Protein AF-A0A7Z7IF76-F1 (afdb_monomer)

Organism: NCBI:txid1777142

Radius of gyration: 16.51 Å; Cα contacts (8 Å, |Δi|>4): 267; chains: 1; bounding box: 55×26×38 Å

pLDDT: mean 78.01, std 14.55, range [45.84, 94.56]

Foldseek 3Di:
DKDKDDWDWFWDADPVRDIEIWIWIWMWDADPNATEIEIEIEDDPPDPPRDPPDQVRVLRRQLVCLCVPQAQPFHLYYWYWYDYPVAIKIWDKDFDPVLDPQDQDPVCNPDSDCPPHSRRDRGNSTRITTDPVPIDGDDPVVVVVPDD

Secondary structure (DSSP, 8-state):
-EEEPPPEEEEEE-TTS-EEEEEEEEEEEEETTEEEEEEEEE---SSS--S--SHHHHHHHHHHHHHHHSBT-EESEEEEEEEETTEEEEE-EEE-GGGS-----SS-TT-------GGGEEBTSS-EEE-STT-EEPPHHHHHHH--

Sequence (148 aa):
MTYKGDFKDAVFPSADREARVARYRLVLIEMNLRVSAVIHVRREDRPARYQFGSEREFDVVVNRIVNTELRGVRVDSMRLVVESDQSSIEYPLDFNAADIPARRTNIQPWLDAAELRSRDIVGGRVALFVDVDAGRPAEAWLTELLRD

Solvent-accessible surface area (backbone atoms only — not comparable to full-atom values): 8527 Å² total; per-residue (Å²): 91,77,49,75,55,70,80,43,82,44,80,41,59,46,98,89,63,49,85,38,60,40,42,32,28,50,34,42,38,41,56,96,96,35,37,33,38,33,44,38,32,46,44,77,96,68,81,86,72,51,61,76,87,45,48,69,44,45,22,54,46,51,43,50,50,31,44,72,74,27,50,81,39,72,27,38,44,73,45,39,36,42,38,40,96,86,49,48,34,30,32,52,72,47,62,60,71,84,56,53,80,66,60,68,38,95,88,45,70,86,49,82,58,72,80,79,52,58,63,71,44,36,32,58,66,54,68,49,40,46,42,68,89,68,48,36,78,44,55,68,71,58,51,60,70,68,52,132

Nearest PDB structures (foldseek):
  8j2f-assembly1_B  TM=4.653E-01  e=6.536E-01  Homo sapiens
  4ua3-assembly2_B  TM=3.715E-01  e=5.113E-01  Schizosaccharomyces pombe 972h-
  8uzt-assembly1_A  TM=2.872E-01  e=2.523E+00  Homo sapiens
  7uy7-assembly1_A  TM=2.210E-01  e=1.366E+00  Tetrahymena thermophila
  7uy5-assembly1_I  TM=2.250E-01  e=2.853E+00  Tetrahymena thermophila

Structure (mmCIF, N/CA/C/O backbone):
data_AF-A0A7Z7IF76-F1
#
_entry.id   AF-A0A7Z7IF76-F1
#
loop_
_atom_site.group_PDB
_atom_site.id
_atom_site.type_symbol
_atom_site.label_atom_id
_atom_site.label_alt_id
_atom_site.label_comp_id
_atom_site.label_asym_id
_atom_site.label_entity_id
_atom_site.label_seq_id
_atom_site.pdbx_PDB_ins_code
_atom_site.Cartn_x
_atom_site.Cartn_y
_atom_site.Cartn_z
_atom_site.occupancy
_atom_site.B_iso_or_equiv
_atom_site.auth_seq_id
_atom_site.auth_comp_id
_atom_site.auth_asym_id
_atom_site.auth_atom_id
_atom_site.pdbx_PDB_model_num
ATOM 1 N N . MET A 1 1 ? -5.745 2.144 18.769 1.00 87.50 1 MET A N 1
ATOM 2 C CA . MET A 1 1 ? -5.209 0.765 18.732 1.00 87.50 1 MET A CA 1
ATOM 3 C C . MET A 1 1 ? -4.343 0.629 17.495 1.00 87.50 1 MET A C 1
ATOM 5 O O . MET A 1 1 ? -4.691 1.235 16.491 1.00 87.50 1 MET A O 1
ATOM 9 N N . THR A 1 2 ? -3.255 -0.140 17.541 1.00 91.62 2 THR A N 1
ATOM 10 C CA . THR A 1 2 ? -2.457 -0.417 16.340 1.00 91.62 2 THR A CA 1
ATOM 11 C C . THR A 1 2 ? -2.320 -1.914 16.139 1.00 91.62 2 THR A C 1
ATOM 13 O O . THR A 1 2 ? -1.902 -2.623 17.050 1.00 91.62 2 THR A O 1
ATOM 16 N N . TYR A 1 3 ? -2.674 -2.380 14.947 1.00 92.62 3 TYR A N 1
ATOM 17 C CA . TYR A 1 3 ? -2.416 -3.736 14.490 1.00 92.62 3 TYR A CA 1
ATOM 18 C C . TYR A 1 3 ? -1.320 -3.698 13.430 1.00 92.62 3 TYR A C 1
ATOM 20 O O . TYR A 1 3 ? -1.399 -2.916 12.483 1.00 92.62 3 TYR A O 1
ATOM 28 N N . LYS A 1 4 ? -0.303 -4.541 13.586 1.00 94.50 4 LYS A N 1
ATOM 29 C CA . LYS A 1 4 ? 0.856 -4.618 12.698 1.00 94.50 4 LYS A CA 1
ATOM 30 C C . LYS A 1 4 ? 0.988 -6.054 12.217 1.00 94.50 4 LYS A C 1
ATOM 32 O O . LYS A 1 4 ? 1.239 -6.943 13.023 1.00 94.50 4 LYS A O 1
ATOM 37 N N . GLY A 1 5 ? 0.746 -6.268 10.928 1.00 91.69 5 GLY A N 1
ATOM 38 C CA . GLY A 1 5 ? 0.874 -7.584 10.313 1.00 91.69 5 GLY A CA 1
ATOM 39 C C . GLY A 1 5 ? 2.325 -7.953 10.009 1.00 91.69 5 GLY A C 1
ATOM 40 O O . GLY A 1 5 ? 3.212 -7.093 9.963 1.00 91.69 5 GLY A O 1
ATOM 41 N N . ASP A 1 6 ? 2.536 -9.238 9.743 1.00 92.69 6 ASP A N 1
ATOM 42 C CA . ASP A 1 6 ? 3.811 -9.765 9.263 1.00 92.69 6 ASP A CA 1
ATOM 43 C C . ASP A 1 6 ? 4.091 -9.346 7.814 1.00 92.69 6 ASP A C 1
ATOM 45 O O . ASP A 1 6 ? 3.182 -8.998 7.051 1.00 92.69 6 ASP A O 1
ATOM 49 N N . PHE A 1 7 ? 5.366 -9.404 7.425 1.00 91.50 7 PHE A N 1
ATOM 50 C CA . PHE A 1 7 ? 5.763 -9.193 6.037 1.00 91.50 7 PHE A CA 1
ATOM 51 C C . PHE A 1 7 ? 5.348 -10.365 5.146 1.00 91.50 7 PHE A C 1
ATOM 53 O O . PHE A 1 7 ? 5.608 -11.528 5.450 1.00 91.50 7 PHE A O 1
ATOM 60 N N . LYS A 1 8 ? 4.759 -10.020 4.006 1.00 91.19 8 LYS A N 1
ATOM 61 C CA . LYS A 1 8 ? 4.292 -10.896 2.935 1.00 91.19 8 LYS A CA 1
ATOM 62 C C . LYS A 1 8 ? 4.956 -10.502 1.621 1.00 91.19 8 LYS A C 1
ATOM 64 O O . LYS A 1 8 ? 5.397 -9.366 1.453 1.00 91.19 8 LYS A O 1
ATOM 69 N N . ASP A 1 9 ? 4.939 -11.421 0.669 1.00 88.62 9 ASP A N 1
ATOM 70 C CA . ASP A 1 9 ? 5.449 -11.180 -0.676 1.00 88.62 9 ASP A CA 1
ATOM 71 C C . ASP A 1 9 ? 4.317 -10.747 -1.616 1.00 88.62 9 ASP A C 1
ATOM 73 O O . ASP A 1 9 ? 3.227 -11.323 -1.630 1.00 88.62 9 ASP A O 1
ATOM 77 N N . ALA A 1 10 ? 4.579 -9.731 -2.433 1.00 84.94 10 ALA A N 1
ATOM 78 C CA . ALA A 1 10 ? 3.734 -9.309 -3.540 1.00 84.94 10 ALA A CA 1
ATOM 79 C C . ALA A 1 10 ? 4.475 -9.543 -4.857 1.00 84.94 10 ALA A C 1
ATOM 81 O O . ALA A 1 10 ? 5.498 -8.914 -5.121 1.00 84.94 10 ALA A O 1
ATOM 82 N N . VAL A 1 11 ? 3.935 -10.431 -5.695 1.00 84.00 11 VAL A N 1
ATOM 83 C CA . VAL A 1 11 ? 4.457 -10.685 -7.045 1.00 84.00 11 VAL A CA 1
ATOM 84 C C . VAL A 1 11 ? 3.805 -9.731 -8.046 1.00 84.00 11 VAL A C 1
ATOM 86 O O . VAL A 1 11 ? 2.573 -9.635 -8.095 1.00 84.00 11 VAL A O 1
ATOM 89 N N . PHE A 1 12 ? 4.610 -9.060 -8.868 1.00 79.88 12 PHE A N 1
ATOM 90 C CA . PHE A 1 12 ? 4.157 -8.102 -9.878 1.00 79.88 12 PHE A CA 1
ATOM 91 C C . PHE A 1 12 ? 4.991 -8.173 -11.166 1.00 79.88 12 PHE A C 1
ATOM 93 O O . PHE A 1 12 ? 6.150 -8.577 -11.118 1.00 79.88 12 PHE A O 1
ATOM 100 N N . PRO A 1 13 ? 4.416 -7.819 -12.329 1.00 79.69 13 PRO A N 1
ATOM 101 C CA . PRO A 1 13 ? 5.164 -7.725 -13.574 1.00 79.69 13 PRO A CA 1
ATOM 102 C C . PRO A 1 13 ? 5.949 -6.411 -13.637 1.00 79.69 13 PRO A C 1
ATOM 104 O O . PRO A 1 13 ? 5.393 -5.351 -13.346 1.00 79.69 13 PRO A O 1
ATOM 107 N N . SER A 1 14 ? 7.200 -6.461 -14.086 1.00 75.75 14 SER A N 1
ATOM 108 C CA . SER A 1 14 ? 7.932 -5.257 -14.488 1.00 75.75 14 SER A CA 1
ATOM 109 C C . SER A 1 14 ? 7.603 -4.791 -15.899 1.00 75.75 14 SER A C 1
ATOM 111 O O . SER A 1 14 ? 6.869 -5.447 -16.643 1.00 75.75 14 SER A O 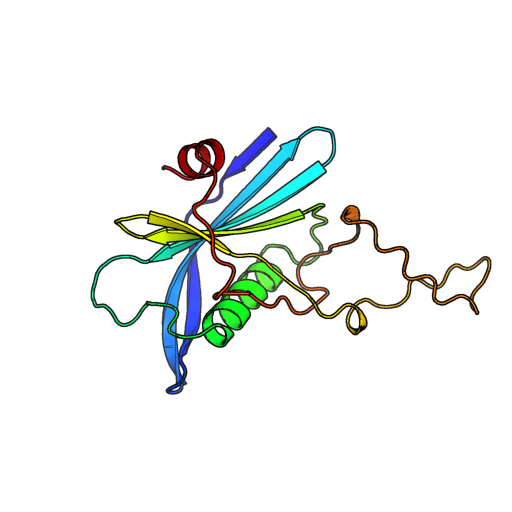1
ATOM 113 N N . ALA A 1 15 ? 8.168 -3.644 -16.286 1.00 71.56 15 ALA A N 1
ATOM 114 C CA . ALA A 1 15 ? 8.040 -3.083 -17.633 1.00 71.56 15 ALA A CA 1
ATOM 115 C C . ALA A 1 15 ? 8.406 -4.071 -18.768 1.00 71.56 15 ALA A C 1
ATOM 117 O O . ALA A 1 15 ? 7.794 -4.045 -19.834 1.00 71.56 15 ALA A O 1
ATOM 118 N N . ASP A 1 16 ? 9.358 -4.974 -18.530 1.00 79.88 16 ASP A N 1
ATOM 119 C CA . ASP A 1 16 ? 9.797 -6.050 -19.437 1.00 79.88 16 ASP A CA 1
ATOM 120 C C . ASP A 1 16 ? 8.953 -7.341 -19.340 1.00 79.88 16 ASP A C 1
ATOM 122 O O . ASP A 1 16 ? 9.220 -8.308 -20.051 1.00 79.88 16 ASP A O 1
ATOM 126 N N . ARG A 1 17 ? 7.898 -7.344 -18.512 1.00 73.69 17 ARG A N 1
ATOM 127 C CA . ARG A 1 17 ? 7.024 -8.489 -18.194 1.00 73.69 17 ARG A CA 1
ATOM 128 C C . ARG A 1 17 ? 7.694 -9.613 -17.398 1.00 73.69 17 ARG A C 1
ATOM 130 O O . ARG A 1 17 ? 7.081 -10.670 -17.241 1.00 73.69 17 ARG A O 1
ATOM 137 N N . GLU A 1 18 ? 8.896 -9.404 -16.862 1.00 79.69 18 GLU A N 1
ATOM 138 C CA . GLU A 1 18 ? 9.470 -10.333 -15.888 1.00 79.69 18 GLU A CA 1
ATOM 139 C C . GLU A 1 18 ? 8.701 -10.263 -14.559 1.00 79.69 18 GLU A C 1
ATOM 141 O O . GLU A 1 18 ? 8.195 -9.214 -14.153 1.00 79.69 18 GLU A O 1
ATOM 146 N N . ALA A 1 19 ? 8.583 -11.402 -13.874 1.00 78.19 19 ALA A N 1
ATOM 147 C CA . ALA A 1 19 ? 7.992 -11.441 -12.544 1.00 78.19 19 ALA A CA 1
ATOM 148 C C . ALA A 1 19 ? 8.995 -10.905 -11.515 1.00 78.19 19 ALA A C 1
ATOM 150 O O . ALA A 1 19 ? 10.127 -11.380 -11.423 1.00 78.19 19 ALA A O 1
ATOM 151 N N . ARG A 1 20 ? 8.552 -9.942 -10.711 1.00 78.31 20 ARG A N 1
ATOM 152 C CA . ARG A 1 20 ? 9.296 -9.344 -9.602 1.00 78.31 20 ARG A CA 1
ATOM 153 C C . ARG A 1 20 ? 8.543 -9.531 -8.298 1.00 78.31 20 ARG A C 1
ATOM 155 O O . ARG A 1 20 ? 7.335 -9.759 -8.297 1.00 78.31 20 ARG A O 1
ATOM 162 N N . VAL A 1 21 ? 9.269 -9.441 -7.189 1.00 80.94 21 VAL A N 1
ATOM 163 C CA . VAL A 1 21 ? 8.727 -9.597 -5.838 1.00 80.94 21 VAL A CA 1
ATOM 164 C C . VAL A 1 21 ? 9.066 -8.364 -5.011 1.00 80.94 21 VAL A C 1
ATOM 166 O O . VAL A 1 21 ? 10.202 -7.900 -5.038 1.00 80.94 21 VAL A O 1
ATOM 169 N N . ALA A 1 22 ? 8.083 -7.841 -4.284 1.00 82.31 22 ALA A N 1
ATOM 170 C CA . ALA A 1 22 ? 8.272 -6.841 -3.236 1.00 82.31 22 ALA A CA 1
ATOM 171 C C . ALA A 1 22 ? 7.777 -7.409 -1.906 1.00 82.31 22 ALA A C 1
ATOM 173 O O . ALA A 1 22 ? 6.761 -8.106 -1.878 1.00 82.31 22 ALA A O 1
ATOM 174 N N . ARG A 1 23 ? 8.453 -7.084 -0.802 1.00 89.06 23 ARG A N 1
ATOM 175 C CA . ARG A 1 23 ? 7.971 -7.439 0.537 1.00 89.06 23 ARG A CA 1
ATOM 176 C C . ARG A 1 23 ? 7.147 -6.301 1.096 1.00 89.06 23 ARG A C 1
ATOM 178 O O . ARG A 1 23 ? 7.573 -5.151 1.058 1.00 89.06 23 ARG A O 1
ATOM 185 N N . TYR A 1 24 ? 5.980 -6.607 1.635 1.00 91.75 24 TYR A N 1
ATOM 186 C CA . TYR A 1 24 ? 5.102 -5.607 2.222 1.00 91.75 24 TYR A CA 1
ATOM 187 C C . TYR A 1 24 ? 4.448 -6.115 3.499 1.00 91.75 24 TYR A C 1
ATOM 189 O O . TYR A 1 24 ? 4.323 -7.316 3.710 1.00 91.75 24 TYR A O 1
ATOM 197 N N . ARG A 1 25 ? 3.973 -5.201 4.336 1.00 93.75 25 ARG A N 1
ATOM 198 C CA . ARG A 1 25 ? 3.030 -5.496 5.413 1.00 93.75 25 ARG A CA 1
ATOM 199 C C . ARG A 1 25 ? 1.955 -4.429 5.483 1.00 93.75 25 ARG A C 1
ATOM 201 O O . ARG A 1 25 ? 2.130 -3.319 4.980 1.00 93.75 25 ARG A O 1
ATOM 208 N N . LEU A 1 26 ? 0.868 -4.760 6.164 1.00 93.38 26 LEU A N 1
ATOM 209 C CA . LEU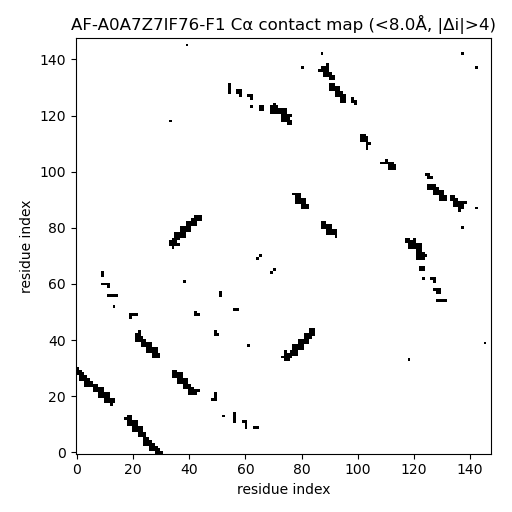 A 1 26 ? -0.174 -3.802 6.503 1.00 93.38 26 LEU A CA 1
ATOM 210 C C . LEU A 1 26 ? -0.114 -3.449 7.980 1.00 93.38 26 LEU A C 1
ATOM 212 O O . LEU A 1 26 ? -0.004 -4.323 8.844 1.00 93.38 26 LEU A O 1
ATOM 216 N N . VAL A 1 27 ? -0.226 -2.155 8.255 1.00 94.56 27 VAL A N 1
ATOM 217 C CA . VAL A 1 27 ? -0.417 -1.631 9.605 1.00 94.56 27 VAL A CA 1
ATOM 218 C C . VAL A 1 27 ? -1.739 -0.881 9.639 1.00 94.56 27 VAL A C 1
ATOM 220 O O . VAL A 1 27 ? -1.958 0.034 8.849 1.00 94.56 27 VAL A O 1
ATOM 223 N N . LEU A 1 28 ? -2.635 -1.286 10.534 1.00 91.88 28 LEU A N 1
ATOM 224 C CA . LEU A 1 28 ? -3.909 -0.617 10.769 1.00 91.88 28 LEU A CA 1
ATOM 225 C C . LEU A 1 28 ? -3.805 0.197 12.051 1.00 91.88 28 LEU A C 1
ATOM 227 O O . LEU A 1 28 ? -3.496 -0.338 13.116 1.00 91.88 28 LEU A O 1
ATOM 231 N N . ILE A 1 29 ? -4.073 1.490 11.942 1.00 91.44 29 ILE A N 1
ATOM 232 C CA . ILE A 1 29 ? -4.016 2.438 13.047 1.00 91.44 29 ILE A CA 1
ATOM 233 C C . ILE A 1 29 ? -5.425 2.952 13.285 1.00 91.44 29 ILE A C 1
ATOM 235 O O . ILE A 1 29 ? -6.006 3.616 12.432 1.00 91.44 29 ILE A O 1
ATOM 239 N N . GLU A 1 30 ? -5.965 2.668 14.459 1.00 89.25 30 GLU A N 1
ATOM 240 C CA . GLU A 1 30 ? -7.241 3.202 14.907 1.00 89.25 30 GLU A CA 1
ATOM 241 C C . GLU A 1 30 ? -7.013 4.338 15.907 1.00 89.25 30 GLU A C 1
ATOM 243 O O . GLU A 1 30 ? -6.477 4.122 17.002 1.00 89.25 30 GLU A O 1
ATOM 248 N N . MET A 1 31 ? -7.444 5.546 15.545 1.00 85.25 31 MET A N 1
ATOM 249 C CA . MET A 1 31 ? -7.354 6.739 16.384 1.00 85.25 31 MET A CA 1
ATOM 250 C C . MET A 1 31 ? -8.607 7.599 16.214 1.00 85.25 31 MET A C 1
ATOM 252 O O . MET A 1 31 ? -9.004 7.907 15.094 1.00 85.25 31 MET A O 1
ATOM 256 N N . ASN A 1 32 ? -9.229 8.020 17.321 1.00 86.06 32 ASN A N 1
ATOM 257 C CA . ASN A 1 32 ? -10.420 8.882 17.316 1.00 86.06 32 ASN A CA 1
ATOM 258 C C . ASN A 1 32 ? -11.556 8.366 16.406 1.00 86.06 32 ASN A C 1
ATOM 260 O O . ASN A 1 32 ? -12.141 9.140 15.648 1.00 86.06 32 ASN A O 1
ATOM 264 N N . LEU A 1 33 ? -11.847 7.058 16.465 1.00 80.44 33 LEU A N 1
ATOM 265 C CA . LEU A 1 33 ? -12.843 6.373 15.621 1.00 80.44 33 LEU A CA 1
ATOM 266 C C . LEU A 1 33 ? -12.538 6.414 14.112 1.00 80.44 33 LEU A C 1
ATOM 268 O O . LEU A 1 33 ? -13.433 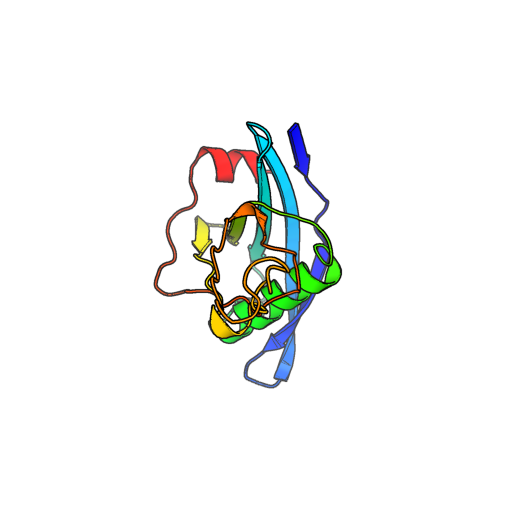6.177 13.303 1.00 80.44 33 LEU A O 1
ATOM 272 N N . ARG A 1 34 ? -11.296 6.733 13.727 1.00 81.56 34 ARG A N 1
ATOM 273 C CA . ARG A 1 34 ? -10.808 6.636 12.350 1.00 81.56 34 ARG A CA 1
ATOM 274 C C . ARG A 1 34 ? -9.825 5.488 12.219 1.00 81.56 34 ARG A C 1
ATOM 276 O O . ARG A 1 34 ? -8.935 5.352 13.056 1.00 81.56 34 ARG A O 1
ATOM 283 N N . VAL A 1 35 ? -9.958 4.717 11.147 1.00 84.69 35 VAL A N 1
ATOM 284 C CA . VAL A 1 35 ? -9.069 3.612 10.788 1.00 84.69 35 VAL A CA 1
ATOM 285 C C . VAL A 1 35 ? -8.194 4.034 9.615 1.00 84.69 35 VAL A C 1
ATOM 287 O O . VAL A 1 35 ? -8.683 4.289 8.519 1.00 84.69 35 VAL A O 1
ATOM 290 N N . SER A 1 36 ? -6.888 4.081 9.823 1.00 89.44 36 SER A N 1
ATOM 291 C CA . SER A 1 36 ? -5.902 4.372 8.785 1.00 89.44 36 SER A CA 1
ATOM 292 C C . SER A 1 36 ? -5.140 3.104 8.431 1.00 89.44 36 SER A C 1
ATOM 294 O O . SER A 1 36 ? -4.625 2.430 9.322 1.00 89.44 36 SER A O 1
ATOM 296 N N . ALA A 1 37 ? -5.047 2.789 7.143 1.00 91.50 37 ALA A N 1
ATOM 297 C CA . ALA A 1 37 ? -4.212 1.702 6.650 1.00 91.50 37 ALA A CA 1
ATOM 298 C C . ALA A 1 37 ? -2.880 2.244 6.133 1.00 91.50 37 ALA A C 1
ATOM 300 O O . ALA A 1 37 ? -2.841 3.167 5.325 1.00 91.50 37 ALA A O 1
ATOM 301 N N . VAL A 1 38 ? -1.785 1.642 6.573 1.00 93.31 38 VAL A N 1
ATOM 302 C CA . VAL A 1 38 ? -0.447 1.913 6.060 1.00 93.31 38 VAL A CA 1
ATOM 303 C C . VAL A 1 38 ? 0.020 0.677 5.310 1.00 93.31 38 VAL A C 1
ATOM 305 O O . VAL A 1 38 ? 0.168 -0.397 5.898 1.00 93.31 38 VAL A O 1
ATOM 308 N N . ILE A 1 39 ? 0.239 0.836 4.009 1.00 93.88 39 ILE A N 1
ATOM 309 C CA . ILE A 1 39 ? 0.918 -0.141 3.167 1.00 93.88 39 ILE A CA 1
ATOM 310 C C . ILE A 1 39 ? 2.406 0.132 3.322 1.00 93.88 39 ILE A C 1
ATOM 312 O O . ILE A 1 39 ? 2.912 1.132 2.821 1.00 93.88 39 ILE A O 1
ATOM 316 N N . HIS A 1 40 ? 3.092 -0.734 4.055 1.00 93.69 40 HIS A N 1
ATOM 317 C CA . HIS A 1 40 ? 4.522 -0.617 4.279 1.00 93.69 40 HIS A CA 1
ATOM 318 C C . HIS A 1 40 ? 5.261 -1.579 3.361 1.00 93.69 40 HIS A C 1
ATOM 320 O O . HIS A 1 40 ? 5.130 -2.789 3.524 1.00 93.69 40 HIS A O 1
ATOM 326 N N . VAL A 1 41 ? 6.027 -1.058 2.411 1.00 90.44 41 VAL A N 1
ATOM 327 C CA . VAL A 1 41 ? 6.770 -1.845 1.426 1.00 90.44 41 VAL A CA 1
ATOM 328 C C . VAL A 1 41 ? 8.261 -1.709 1.689 1.00 90.44 41 VAL A C 1
ATOM 330 O O . VAL A 1 41 ? 8.757 -0.600 1.836 1.00 90.44 41 VAL A O 1
ATOM 333 N N . ARG A 1 42 ? 8.988 -2.824 1.708 1.00 87.00 42 ARG A N 1
ATOM 334 C CA . ARG A 1 42 ? 10.445 -2.850 1.838 1.00 87.00 42 ARG A CA 1
ATOM 335 C C . ARG A 1 42 ? 11.120 -3.112 0.504 1.00 87.00 42 ARG A C 1
ATOM 337 O O . ARG A 1 42 ? 10.753 -4.037 -0.221 1.00 87.00 42 ARG A O 1
ATOM 344 N N . ARG A 1 43 ? 12.154 -2.324 0.228 1.00 75.06 43 ARG A N 1
ATOM 345 C CA . ARG A 1 43 ? 13.141 -2.564 -0.825 1.00 75.06 43 ARG A CA 1
ATOM 346 C C . ARG A 1 43 ? 14.355 -3.230 -0.178 1.00 75.06 43 ARG A C 1
ATOM 348 O O . ARG A 1 43 ? 15.153 -2.543 0.443 1.00 75.06 43 ARG A O 1
ATOM 355 N N . GLU A 1 44 ? 14.473 -4.552 -0.286 1.00 65.19 44 GLU A N 1
ATOM 356 C CA . GLU A 1 44 ? 15.655 -5.277 0.207 1.00 65.19 44 GLU A CA 1
ATOM 357 C C . GLU A 1 44 ? 16.822 -5.141 -0.791 1.00 65.19 44 GLU A C 1
ATOM 359 O O . GLU A 1 44 ? 16.675 -5.406 -1.991 1.00 65.19 44 GLU A O 1
ATOM 364 N N . ASP A 1 45 ? 17.992 -4.726 -0.301 1.00 54.66 45 ASP A N 1
ATOM 365 C CA . ASP A 1 45 ? 19.191 -4.484 -1.105 1.00 54.66 45 ASP A CA 1
ATOM 366 C C . ASP A 1 45 ? 19.964 -5.792 -1.378 1.00 54.66 45 ASP A C 1
ATOM 368 O O . ASP A 1 45 ? 20.969 -6.092 -0.738 1.00 54.66 45 ASP A O 1
ATOM 372 N N . ARG A 1 46 ? 19.462 -6.615 -2.319 1.00 49.44 46 ARG A N 1
ATOM 373 C CA . ARG A 1 46 ? 20.215 -7.361 -3.368 1.00 49.44 46 ARG A CA 1
ATOM 374 C C . ARG A 1 46 ? 19.566 -8.695 -3.798 1.00 49.44 46 ARG A C 1
ATOM 376 O O . ARG A 1 46 ? 19.111 -9.461 -2.958 1.00 49.44 46 ARG A O 1
ATOM 383 N N . PRO A 1 47 ? 19.664 -9.055 -5.099 1.00 47.69 47 PRO A N 1
ATOM 384 C CA . PRO A 1 47 ? 20.183 -8.240 -6.191 1.00 47.69 47 PRO A CA 1
ATOM 385 C C . PRO A 1 47 ? 19.077 -7.340 -6.758 1.00 47.69 47 PRO A C 1
ATOM 387 O O . PRO A 1 47 ? 18.040 -7.832 -7.185 1.00 47.69 47 PRO A O 1
ATOM 390 N N . ALA A 1 48 ? 19.354 -6.033 -6.738 1.00 50.97 48 ALA A N 1
ATOM 391 C CA . ALA A 1 48 ? 18.927 -4.868 -7.532 1.00 50.97 48 ALA A CA 1
ATOM 392 C C . ALA A 1 48 ? 17.926 -4.964 -8.723 1.00 50.97 48 ALA A C 1
ATOM 394 O O . ALA A 1 48 ? 17.897 -4.050 -9.543 1.00 50.97 48 ALA A O 1
ATOM 395 N N . ARG A 1 49 ? 17.082 -5.993 -8.860 1.00 48.25 49 ARG A N 1
ATOM 396 C CA . ARG A 1 49 ? 15.978 -6.036 -9.841 1.00 48.25 49 ARG A CA 1
ATOM 397 C C . ARG A 1 49 ? 14.631 -5.633 -9.243 1.00 48.25 49 ARG A C 1
ATOM 399 O O . ARG A 1 49 ? 13.697 -5.385 -9.988 1.00 48.25 49 ARG A O 1
ATOM 406 N N . TYR A 1 50 ? 14.527 -5.530 -7.921 1.00 51.03 50 TYR A N 1
ATOM 407 C CA . TYR A 1 50 ? 13.264 -5.356 -7.188 1.00 51.03 50 TYR A CA 1
ATOM 408 C C . TYR A 1 50 ? 12.990 -3.911 -6.764 1.00 51.03 50 TYR A C 1
ATOM 410 O O . TYR A 1 50 ? 12.313 -3.655 -5.771 1.00 51.03 50 TYR A O 1
ATOM 418 N N . GLN A 1 51 ? 13.540 -2.945 -7.496 1.00 55.56 51 GLN A N 1
ATOM 419 C CA . GLN A 1 51 ? 13.148 -1.553 -7.332 1.00 55.56 51 GLN A CA 1
ATOM 420 C C . GLN A 1 51 ? 11.933 -1.304 -8.219 1.00 55.56 51 GLN A C 1
ATOM 422 O O . GLN A 1 51 ? 11.947 -1.687 -9.389 1.00 55.56 51 GLN A O 1
ATOM 427 N N . PHE A 1 52 ? 10.898 -0.674 -7.658 1.00 62.66 52 PHE A N 1
ATOM 428 C CA . PHE A 1 52 ? 9.831 -0.076 -8.453 1.00 62.66 52 PHE A CA 1
ATOM 429 C C . PHE A 1 52 ? 10.474 0.930 -9.405 1.00 62.66 52 PHE A C 1
ATOM 431 O O . PHE A 1 52 ? 10.906 2.002 -8.979 1.00 62.66 52 PHE A O 1
ATOM 438 N N . GLY A 1 53 ? 10.614 0.537 -10.665 1.00 60.53 53 GLY A N 1
ATOM 439 C CA . GLY A 1 53 ? 11.269 1.324 -11.702 1.00 60.53 53 GLY A CA 1
ATOM 440 C C . GLY A 1 53 ? 10.328 2.325 -12.365 1.00 60.53 53 GLY A C 1
ATOM 441 O O . GLY A 1 53 ? 10.776 3.121 -13.183 1.00 60.53 53 GLY A O 1
ATOM 442 N N . SER A 1 54 ? 9.029 2.273 -12.048 1.00 72.31 54 SER A N 1
ATOM 443 C CA . SER A 1 54 ? 8.013 3.193 -12.564 1.00 72.31 54 SER A CA 1
ATOM 444 C C . SER A 1 54 ? 6.793 3.277 -11.643 1.00 72.31 54 SER A C 1
ATOM 446 O O . SER A 1 54 ? 6.506 2.336 -10.899 1.00 72.31 54 SER A O 1
ATOM 448 N N . GLU A 1 55 ? 6.038 4.372 -11.752 1.00 80.12 55 GLU A N 1
ATOM 449 C CA . GLU A 1 55 ? 4.718 4.566 -11.122 1.00 80.12 55 GLU A CA 1
ATOM 450 C C . GLU A 1 55 ? 3.782 3.381 -11.375 1.00 80.12 55 GLU A C 1
ATOM 452 O O . GLU A 1 55 ? 3.157 2.849 -10.465 1.00 80.12 55 GLU A O 1
ATOM 457 N N . ARG A 1 56 ? 3.788 2.856 -12.602 1.00 80.81 56 ARG A N 1
ATOM 458 C CA . ARG A 1 56 ? 2.944 1.723 -12.985 1.00 80.81 56 ARG A CA 1
ATOM 459 C C . ARG A 1 56 ? 3.212 0.462 -12.161 1.00 80.81 56 ARG A C 1
ATOM 461 O O . ARG A 1 56 ? 2.289 -0.303 -11.887 1.00 80.81 56 ARG A O 1
ATOM 468 N N . GLU A 1 57 ? 4.466 0.204 -11.796 1.00 82.94 57 GLU A N 1
ATOM 469 C CA . GLU A 1 57 ? 4.802 -0.946 -10.948 1.00 82.94 57 GLU A CA 1
ATOM 470 C C . GLU A 1 57 ? 4.260 -0.749 -9.526 1.00 82.94 57 GLU A C 1
ATOM 472 O O . GLU A 1 57 ? 3.744 -1.698 -8.927 1.00 82.94 57 GLU A O 1
ATOM 477 N N . PHE A 1 58 ? 4.310 0.486 -9.017 1.00 85.56 58 PHE A N 1
ATOM 478 C CA . PHE A 1 58 ? 3.703 0.853 -7.741 1.00 85.56 58 PHE A CA 1
ATOM 479 C C . PHE A 1 58 ? 2.186 0.674 -7.763 1.00 85.56 58 PHE A C 1
ATOM 481 O O . PHE A 1 58 ? 1.653 -0.010 -6.888 1.00 85.56 58 PHE A O 1
ATOM 488 N N . ASP A 1 59 ? 1.509 1.191 -8.788 1.00 86.94 59 ASP A N 1
ATOM 489 C CA . ASP A 1 59 ? 0.061 1.060 -8.952 1.00 86.94 59 ASP A CA 1
ATOM 490 C C . ASP A 1 59 ? -0.361 -0.408 -8.923 1.00 86.94 59 ASP A C 1
ATOM 492 O O . ASP A 1 59 ? -1.276 -0.795 -8.194 1.00 86.94 59 ASP A O 1
ATOM 496 N N . VAL A 1 60 ? 0.328 -1.262 -9.687 1.00 85.56 60 VAL A N 1
ATOM 497 C CA . VAL A 1 60 ? -0.002 -2.689 -9.763 1.00 85.56 60 VAL A CA 1
ATOM 498 C C . VAL A 1 60 ? 0.154 -3.370 -8.404 1.00 85.56 60 VAL A C 1
ATOM 500 O O . VAL A 1 60 ? -0.724 -4.144 -8.009 1.00 85.56 60 VAL A O 1
ATOM 503 N N . VAL A 1 61 ? 1.240 -3.094 -7.677 1.00 87.94 61 VAL A N 1
ATOM 504 C CA . VAL A 1 61 ? 1.473 -3.695 -6.357 1.00 87.94 61 VAL A CA 1
ATOM 505 C C . VAL A 1 61 ? 0.471 -3.186 -5.332 1.00 87.94 61 VAL A C 1
ATOM 507 O O . VAL A 1 61 ? -0.155 -4.002 -4.655 1.00 87.94 61 VAL A O 1
ATOM 510 N N . VAL A 1 62 ? 0.261 -1.872 -5.245 1.00 89.44 62 VAL A N 1
ATOM 511 C CA . VAL A 1 62 ? -0.682 -1.266 -4.297 1.00 89.44 62 VAL A CA 1
ATOM 512 C C . VAL A 1 62 ? -2.088 -1.800 -4.528 1.00 89.44 62 VAL A C 1
ATOM 514 O O . VAL A 1 62 ? -2.702 -2.319 -3.596 1.00 89.44 62 VAL A O 1
ATOM 517 N N . ASN A 1 63 ? -2.585 -1.770 -5.767 1.00 88.50 63 ASN A N 1
ATOM 518 C CA . ASN A 1 63 ? -3.924 -2.273 -6.075 1.00 88.50 63 ASN A CA 1
ATOM 519 C C . ASN A 1 63 ? -4.060 -3.769 -5.779 1.00 88.50 63 ASN A C 1
ATOM 521 O O . ASN A 1 63 ? -5.096 -4.206 -5.275 1.00 88.50 63 ASN A O 1
ATOM 525 N N . ARG A 1 64 ? -3.016 -4.568 -6.034 1.00 87.81 64 ARG A N 1
ATOM 526 C CA . ARG A 1 64 ? -3.014 -5.997 -5.694 1.00 87.81 64 ARG A CA 1
ATOM 527 C C . ARG A 1 64 ? -3.083 -6.221 -4.185 1.00 87.81 64 ARG A C 1
ATOM 529 O O . ARG A 1 64 ? -3.896 -7.036 -3.748 1.00 87.81 64 ARG A O 1
ATOM 536 N N . ILE A 1 65 ? -2.268 -5.513 -3.403 1.00 90.12 65 ILE A N 1
ATOM 537 C CA . ILE A 1 65 ? -2.268 -5.594 -1.935 1.00 90.12 65 ILE A CA 1
ATOM 538 C C . ILE A 1 65 ? -3.646 -5.209 -1.402 1.00 90.12 65 ILE A C 1
ATOM 540 O O . ILE A 1 65 ? -4.274 -5.973 -0.674 1.00 90.12 65 ILE A O 1
ATOM 544 N N . VAL A 1 66 ? -4.156 -4.056 -1.828 1.00 88.38 66 VAL A N 1
ATOM 545 C CA . VAL A 1 66 ? -5.439 -3.517 -1.375 1.00 88.38 66 VAL A CA 1
ATOM 546 C C . VAL A 1 66 ? -6.596 -4.449 -1.735 1.00 88.38 66 VAL A C 1
ATOM 548 O O . VAL A 1 66 ? -7.460 -4.700 -0.897 1.00 88.38 66 VAL A O 1
ATOM 551 N N . ASN A 1 67 ? -6.608 -5.017 -2.941 1.00 87.06 67 ASN A N 1
ATOM 552 C CA . ASN A 1 67 ? -7.643 -5.965 -3.352 1.00 87.06 67 ASN A CA 1
ATOM 553 C C . ASN A 1 67 ? -7.541 -7.329 -2.644 1.00 87.06 67 ASN A C 1
ATOM 555 O O . ASN A 1 67 ? -8.547 -8.019 -2.500 1.00 87.06 67 ASN A O 1
ATOM 559 N N . THR A 1 68 ? -6.348 -7.740 -2.218 1.00 86.69 68 THR A N 1
ATOM 560 C CA . THR A 1 68 ? -6.156 -9.025 -1.525 1.00 86.69 68 THR A CA 1
ATOM 561 C C . THR A 1 68 ? -6.504 -8.909 -0.045 1.00 86.69 68 THR A C 1
ATOM 563 O O . THR A 1 68 ? -7.187 -9.766 0.503 1.00 86.69 68 THR A O 1
ATOM 566 N N . GLU A 1 69 ? -6.054 -7.835 0.595 1.00 88.56 69 GLU A N 1
ATOM 567 C CA . GLU A 1 69 ? -6.018 -7.732 2.053 1.00 88.56 69 GLU A CA 1
ATOM 568 C C . GLU A 1 69 ? -7.072 -6.775 2.619 1.00 88.56 69 GLU A C 1
ATOM 570 O O . GLU A 1 69 ? -7.554 -6.963 3.732 1.00 88.56 69 GLU A O 1
ATOM 575 N N . LEU A 1 70 ? -7.430 -5.732 1.867 1.00 84.69 70 LEU A N 1
ATOM 576 C CA . LEU A 1 70 ? -8.330 -4.671 2.327 1.00 84.69 70 LEU A CA 1
ATOM 577 C C . LEU A 1 70 ? -9.676 -4.689 1.601 1.00 84.69 70 LEU A C 1
ATOM 579 O O . LEU A 1 70 ? -10.496 -3.788 1.791 1.00 84.69 70 LEU A O 1
ATOM 583 N N . ARG A 1 71 ? -9.941 -5.707 0.776 1.00 83.25 71 ARG A N 1
ATOM 584 C CA . ARG A 1 71 ? -11.206 -5.802 0.050 1.00 83.25 71 ARG A CA 1
ATOM 585 C C . ARG A 1 71 ? -12.379 -5.915 1.012 1.00 83.25 71 ARG A C 1
ATOM 587 O O . ARG A 1 71 ? -12.463 -6.841 1.809 1.00 83.25 71 ARG A O 1
ATOM 594 N N . GLY A 1 72 ? -13.305 -4.963 0.908 1.00 76.25 72 GLY A N 1
ATOM 595 C CA . GLY A 1 72 ? -14.457 -4.876 1.810 1.00 76.25 72 GLY A CA 1
ATOM 596 C C . GLY A 1 72 ? -14.130 -4.305 3.194 1.00 76.25 72 GLY A C 1
ATOM 597 O O . GLY A 1 72 ? -15.047 -4.082 3.982 1.00 76.25 72 GLY A O 1
ATOM 598 N N . VAL A 1 73 ? -12.858 -4.009 3.480 1.00 79.81 73 VAL A N 1
ATOM 599 C CA . VAL A 1 73 ? -12.441 -3.318 4.699 1.00 79.81 73 VAL A CA 1
ATOM 600 C C . VAL A 1 73 ? -12.645 -1.823 4.498 1.00 79.81 73 VAL A C 1
ATOM 602 O O . VAL A 1 73 ? -12.197 -1.232 3.511 1.00 79.81 73 VAL A O 1
ATOM 605 N N . ARG A 1 74 ? -13.353 -1.213 5.446 1.00 78.06 74 ARG A N 1
ATOM 606 C CA . ARG A 1 74 ? -13.572 0.228 5.486 1.00 78.06 74 ARG A CA 1
ATOM 607 C C . ARG A 1 74 ? -12.375 0.892 6.154 1.00 78.06 74 ARG A C 1
ATOM 609 O O . ARG A 1 74 ? -12.079 0.589 7.307 1.00 78.06 74 ARG A O 1
ATOM 616 N N . VAL A 1 75 ? -11.727 1.801 5.437 1.00 80.81 75 VAL A N 1
ATOM 617 C CA . VAL A 1 75 ? -10.636 2.627 5.963 1.00 80.81 75 VAL A CA 1
ATOM 618 C C . VAL A 1 75 ? -10.970 4.095 5.733 1.00 80.81 75 VAL A C 1
ATOM 620 O O . VAL A 1 75 ? -11.607 4.457 4.748 1.00 80.81 75 VAL A O 1
ATOM 623 N N . ASP A 1 76 ? -10.576 4.949 6.666 1.00 80.31 76 ASP A N 1
ATOM 624 C CA . ASP A 1 76 ? -10.749 6.396 6.572 1.00 80.31 76 ASP A CA 1
ATOM 625 C C . ASP A 1 76 ? -9.597 7.059 5.828 1.00 80.31 76 ASP A C 1
ATOM 627 O O . ASP A 1 76 ? -9.778 8.134 5.265 1.00 80.31 76 ASP A O 1
ATOM 631 N N . SER A 1 77 ? -8.408 6.458 5.843 1.00 84.00 77 SER A N 1
ATOM 632 C CA . SER A 1 77 ? -7.269 6.922 5.055 1.00 84.00 77 SER A CA 1
ATOM 633 C C . SER A 1 77 ? -6.322 5.776 4.727 1.00 84.00 77 SER A C 1
ATOM 635 O O . SER A 1 77 ? -6.284 4.766 5.436 1.00 84.00 77 SER A O 1
ATOM 637 N N . MET A 1 78 ? -5.561 5.936 3.648 1.00 88.31 78 MET A N 1
ATOM 638 C CA . MET A 1 78 ? -4.539 4.987 3.236 1.00 88.31 78 MET A CA 1
ATOM 639 C C . MET A 1 78 ? -3.237 5.728 2.954 1.00 88.31 78 MET A C 1
ATOM 641 O O . MET A 1 78 ? -3.258 6.801 2.357 1.00 88.31 78 MET A O 1
ATOM 645 N N . ARG A 1 79 ? -2.118 5.169 3.406 1.00 91.44 79 ARG A N 1
ATOM 646 C CA . ARG A 1 79 ? -0.774 5.712 3.192 1.00 91.44 79 ARG A CA 1
ATOM 647 C C . ARG A 1 79 ? 0.116 4.626 2.607 1.00 91.44 79 ARG A C 1
ATOM 649 O O . ARG A 1 79 ? 0.041 3.480 3.053 1.00 91.44 79 ARG A O 1
ATOM 656 N N . LEU A 1 80 ? 0.966 4.984 1.651 1.00 92.56 80 LEU A N 1
ATOM 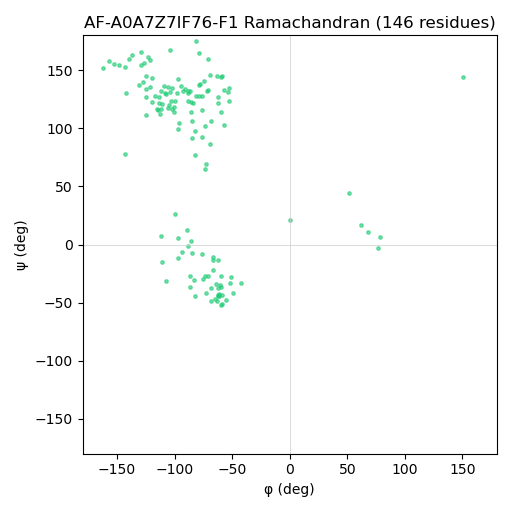657 C CA . LEU A 1 80 ? 2.025 4.116 1.150 1.00 92.56 80 LEU A CA 1
ATOM 658 C C . LEU A 1 80 ? 3.358 4.602 1.711 1.00 92.56 80 LEU A C 1
ATOM 660 O O . LEU A 1 80 ? 3.757 5.733 1.455 1.00 92.56 80 LEU A O 1
ATOM 664 N N . VAL A 1 81 ? 4.047 3.742 2.455 1.00 93.12 81 VAL A N 1
ATOM 665 C CA . VAL A 1 81 ? 5.409 3.998 2.928 1.00 93.12 81 VAL A CA 1
ATOM 666 C C . VAL A 1 81 ? 6.335 2.962 2.330 1.00 93.12 81 VAL A C 1
ATOM 668 O O . VAL A 1 81 ? 6.097 1.761 2.453 1.00 93.12 81 VAL A O 1
ATOM 671 N N . VAL A 1 82 ? 7.401 3.434 1.702 1.00 90.00 82 VAL A N 1
ATOM 672 C CA . VAL A 1 82 ? 8.427 2.600 1.095 1.00 90.00 82 VAL A CA 1
ATOM 673 C C . VAL A 1 82 ? 9.713 2.786 1.876 1.00 90.00 82 VAL A C 1
ATOM 675 O O . VAL A 1 82 ? 10.311 3.861 1.869 1.00 90.00 82 VAL A O 1
ATOM 678 N N . GLU A 1 83 ? 10.117 1.729 2.563 1.00 88.94 83 GLU A N 1
ATOM 679 C CA . GLU A 1 83 ? 11.368 1.645 3.298 1.00 88.94 83 GLU A CA 1
ATOM 680 C C . GLU A 1 83 ? 12.463 1.080 2.387 1.00 88.94 83 GLU A C 1
ATOM 682 O O . GLU A 1 83 ? 12.282 0.097 1.665 1.00 88.94 83 GLU A O 1
ATOM 687 N N . SER A 1 84 ? 13.612 1.736 2.428 1.00 82.19 84 SER A N 1
ATOM 688 C CA . SER A 1 84 ? 14.887 1.315 1.859 1.00 82.19 84 SER A CA 1
ATOM 689 C C . SER A 1 84 ? 15.955 1.425 2.943 1.00 82.19 84 SER A C 1
ATOM 691 O O . SER A 1 84 ? 15.750 2.134 3.930 1.00 82.19 84 SER A O 1
ATOM 693 N N . ASP A 1 85 ? 17.120 0.819 2.726 1.00 75.75 85 ASP A N 1
ATOM 694 C CA . ASP A 1 85 ? 18.246 0.835 3.673 1.00 75.75 85 ASP A CA 1
ATOM 695 C C . ASP A 1 85 ? 18.634 2.236 4.173 1.00 75.75 85 ASP A C 1
ATOM 697 O O . ASP A 1 85 ? 19.161 2.387 5.274 1.00 75.75 85 ASP A O 1
ATOM 701 N N . GLN A 1 86 ? 18.382 3.273 3.369 1.00 74.38 86 GLN A N 1
ATOM 702 C CA . GLN A 1 86 ? 18.808 4.644 3.652 1.00 74.38 86 GLN A CA 1
ATOM 703 C C . GLN A 1 86 ? 17.655 5.601 3.968 1.00 74.38 86 GLN A C 1
ATOM 705 O O . GLN A 1 86 ? 17.900 6.703 4.459 1.00 74.38 86 GLN A O 1
ATOM 710 N N . SER A 1 87 ?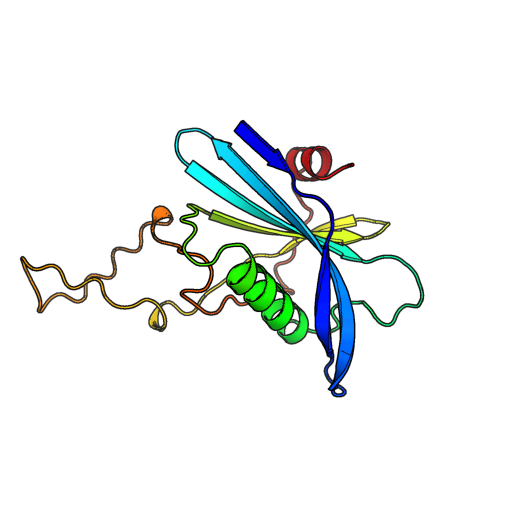 16.406 5.235 3.666 1.00 84.25 87 SER A N 1
ATOM 711 C CA . SER A 1 87 ? 15.277 6.159 3.810 1.00 84.25 87 SER A CA 1
ATOM 712 C C . SER A 1 87 ? 13.920 5.464 3.844 1.00 84.25 87 SER A C 1
ATOM 714 O O . SER A 1 87 ? 13.726 4.411 3.240 1.00 84.25 87 SER A O 1
ATOM 716 N N . SER A 1 88 ? 12.965 6.102 4.519 1.00 89.69 88 SER A N 1
ATOM 717 C CA . SER A 1 88 ? 11.537 5.794 4.427 1.00 89.69 88 SER A CA 1
ATOM 718 C C . SER A 1 88 ? 10.830 6.952 3.733 1.00 89.69 88 SER A C 1
ATOM 720 O O . SER A 1 88 ? 10.892 8.088 4.209 1.00 89.69 88 SER A O 1
ATOM 722 N N . ILE A 1 89 ? 10.180 6.672 2.607 1.00 90.75 89 ILE A N 1
ATOM 723 C CA . ILE A 1 89 ? 9.479 7.667 1.789 1.00 90.75 89 ILE A CA 1
ATOM 724 C C . ILE A 1 89 ? 7.983 7.363 1.839 1.00 90.75 89 ILE A C 1
ATOM 726 O O . ILE A 1 89 ? 7.567 6.236 1.579 1.00 90.75 89 ILE A O 1
ATOM 730 N N . GLU A 1 90 ? 7.177 8.359 2.192 1.00 92.81 90 GLU A N 1
ATOM 731 C CA . GLU A 1 90 ? 5.725 8.320 2.051 1.00 92.81 90 GLU A CA 1
ATOM 732 C C . GLU A 1 90 ? 5.354 8.829 0.654 1.00 92.81 90 GLU A C 1
ATOM 734 O O . GLU A 1 90 ? 5.710 9.949 0.280 1.00 92.81 90 GLU A O 1
ATOM 739 N N . TYR A 1 91 ? 4.635 8.005 -0.103 1.00 90.50 91 TYR A N 1
ATOM 740 C CA . TYR A 1 91 ? 4.113 8.367 -1.415 1.00 90.50 91 TYR A CA 1
ATOM 741 C C . TYR A 1 91 ? 2.611 8.652 -1.319 1.00 90.50 91 TYR A C 1
ATOM 743 O O . TYR A 1 91 ? 1.875 7.841 -0.735 1.00 90.50 91 TYR A O 1
ATOM 751 N N . PRO A 1 92 ? 2.137 9.784 -1.868 1.00 87.81 92 PRO A N 1
ATOM 752 C CA . PRO A 1 92 ? 0.712 10.048 -1.994 1.00 87.81 92 PRO A CA 1
ATOM 753 C C . PRO A 1 92 ? 0.010 8.977 -2.835 1.00 87.81 92 PRO A C 1
ATOM 755 O O . PRO A 1 92 ? 0.569 8.440 -3.792 1.00 87.81 92 PRO A O 1
ATOM 758 N N . LEU A 1 93 ? -1.226 8.666 -2.446 1.00 87.31 93 LEU A N 1
ATOM 759 C CA . LEU A 1 93 ? -2.118 7.787 -3.190 1.00 87.31 93 LEU A CA 1
ATOM 760 C C . LEU A 1 93 ? -3.295 8.608 -3.706 1.00 87.31 93 LEU A C 1
ATOM 762 O O . LEU A 1 93 ? -4.058 9.160 -2.910 1.00 87.31 93 LEU A O 1
ATOM 766 N N . ASP A 1 94 ? -3.461 8.608 -5.018 1.00 82.94 94 ASP A N 1
ATOM 767 C CA . ASP A 1 94 ? -4.588 9.194 -5.723 1.00 82.94 94 ASP A CA 1
ATOM 768 C C . ASP A 1 94 ? -5.552 8.115 -6.215 1.00 82.94 94 ASP A C 1
ATOM 770 O O . ASP A 1 94 ? -5.269 6.916 -6.206 1.00 82.94 94 ASP A O 1
ATOM 774 N N . PHE A 1 95 ? -6.737 8.537 -6.637 1.00 75.50 95 PHE A N 1
ATOM 775 C CA . PHE A 1 95 ? -7.721 7.681 -7.289 1.00 75.50 95 PHE A CA 1
ATOM 776 C C . PHE A 1 95 ? -8.521 8.504 -8.291 1.00 75.50 95 PHE A C 1
ATOM 778 O O . PHE A 1 95 ? -8.704 9.713 -8.132 1.00 75.50 95 PHE A O 1
ATOM 785 N N . ASN A 1 96 ? -9.063 7.843 -9.310 1.00 69.44 96 ASN A N 1
ATOM 786 C CA . ASN A 1 96 ? -9.995 8.501 -10.209 1.00 69.44 96 ASN A CA 1
ATOM 787 C C . ASN A 1 96 ? -11.363 8.624 -9.525 1.00 69.44 96 ASN A C 1
ATOM 789 O O . ASN A 1 96 ? -12.028 7.627 -9.245 1.00 69.44 96 ASN A O 1
ATOM 793 N N . ALA A 1 97 ? -11.810 9.854 -9.273 1.00 64.06 97 ALA A N 1
ATOM 794 C CA . ALA A 1 97 ? -13.110 10.101 -8.654 1.00 64.06 97 ALA A CA 1
ATOM 795 C C . ALA A 1 97 ? -14.283 9.537 -9.479 1.00 64.06 97 ALA A C 1
ATOM 797 O O . ALA A 1 97 ? -15.305 9.176 -8.899 1.00 64.06 97 ALA A O 1
ATOM 798 N N . ALA A 1 98 ? -14.134 9.407 -10.805 1.00 63.28 98 ALA A N 1
ATOM 799 C CA . ALA A 1 98 ? -15.149 8.803 -11.670 1.00 63.28 98 ALA A CA 1
ATOM 800 C C . ALA A 1 98 ? -15.347 7.298 -11.415 1.00 63.28 98 ALA A C 1
ATOM 802 O O . ALA A 1 98 ? -16.420 6.768 -11.701 1.00 63.28 98 ALA A O 1
ATOM 803 N N . ASP A 1 99 ? -14.352 6.617 -10.836 1.00 65.31 99 ASP A N 1
ATOM 804 C CA . ASP A 1 99 ? -14.451 5.196 -10.483 1.00 65.31 99 ASP A CA 1
ATOM 805 C C . ASP A 1 99 ? -15.297 4.982 -9.219 1.00 65.31 99 ASP A C 1
ATOM 807 O O . ASP A 1 99 ? -15.626 3.849 -8.855 1.00 65.31 99 ASP A O 1
ATOM 811 N N . ILE A 1 100 ? -15.673 6.063 -8.531 1.00 64.19 100 ILE A N 1
ATOM 812 C CA . ILE A 1 100 ? -16.513 5.987 -7.346 1.00 64.19 100 ILE A CA 1
ATOM 813 C C . ILE A 1 100 ? -17.969 5.964 -7.796 1.00 64.19 100 ILE A C 1
ATOM 815 O O . ILE A 1 100 ? -18.476 6.957 -8.319 1.00 64.19 100 ILE A O 1
ATOM 819 N N . PRO A 1 101 ? -18.690 4.855 -7.567 1.00 59.91 101 PRO A N 1
ATOM 820 C CA . PRO A 1 101 ? -20.085 4.783 -7.960 1.00 59.91 101 PRO A CA 1
ATOM 821 C C . PRO A 1 101 ? -20.888 5.837 -7.192 1.00 59.91 101 PRO A C 1
ATOM 823 O O . PRO A 1 101 ? -20.859 5.879 -5.956 1.00 59.91 101 PRO A O 1
ATOM 826 N N . ALA A 1 102 ? -21.623 6.663 -7.940 1.00 58.69 102 ALA A N 1
ATOM 827 C CA . ALA A 1 102 ? -22.504 7.680 -7.390 1.00 58.69 102 ALA A CA 1
ATOM 828 C C . ALA A 1 102 ? -23.454 7.044 -6.368 1.00 58.69 102 ALA A C 1
ATOM 830 O O . ALA A 1 102 ? -24.171 6.074 -6.650 1.00 58.69 102 ALA A O 1
ATOM 831 N N . ARG A 1 103 ? -23.448 7.570 -5.141 1.00 55.19 103 ARG A N 1
ATOM 832 C CA . ARG A 1 103 ? -24.357 7.107 -4.099 1.00 55.19 103 ARG A CA 1
ATOM 833 C C . ARG A 1 103 ? -25.730 7.697 -4.391 1.00 55.19 103 ARG A C 1
ATOM 835 O O . ARG A 1 103 ? -26.036 8.801 -3.959 1.00 55.19 103 ARG A O 1
ATOM 842 N N . ARG A 1 104 ? -26.561 6.953 -5.122 1.00 51.84 104 ARG A N 1
ATOM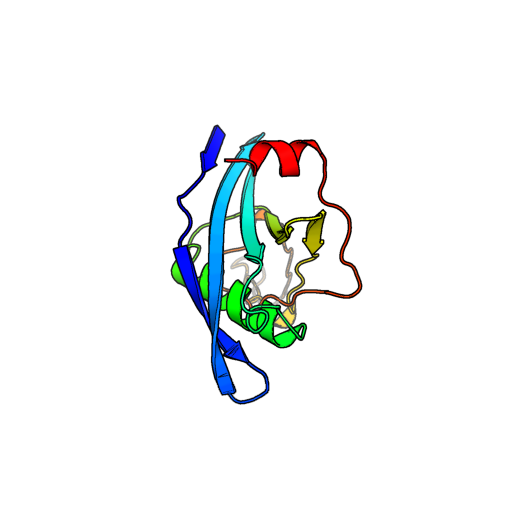 843 C CA . ARG A 1 104 ? -27.961 7.332 -5.330 1.00 51.84 104 ARG A CA 1
ATOM 844 C C . ARG A 1 104 ? -28.640 7.421 -3.972 1.00 51.84 104 ARG A C 1
ATOM 846 O O . ARG A 1 104 ? -28.756 6.425 -3.257 1.00 51.84 104 ARG A O 1
ATOM 853 N N . THR A 1 105 ? -29.049 8.622 -3.591 1.00 52.94 105 THR A N 1
ATOM 854 C CA . THR A 1 105 ? -29.919 8.785 -2.431 1.00 52.94 105 THR A CA 1
ATOM 855 C C . THR A 1 105 ? -31.333 8.405 -2.870 1.00 52.94 105 THR A C 1
ATOM 857 O O . THR A 1 105 ? -31.770 8.793 -3.952 1.00 52.94 105 THR A O 1
ATOM 860 N N . ASN A 1 106 ? -32.079 7.667 -2.043 1.00 57.00 106 ASN A N 1
ATOM 861 C CA . ASN A 1 106 ? -33.496 7.394 -2.329 1.00 57.00 106 ASN A CA 1
ATOM 862 C C . ASN A 1 106 ? -34.365 8.663 -2.258 1.00 57.00 106 ASN A C 1
ATOM 864 O O . ASN A 1 106 ? -35.516 8.640 -2.678 1.00 57.00 106 ASN A O 1
ATOM 868 N N . ILE A 1 107 ? -33.829 9.751 -1.698 1.00 63.22 107 ILE A N 1
ATOM 869 C CA . ILE A 1 107 ? -34.549 11.002 -1.451 1.00 63.22 107 ILE A CA 1
ATOM 870 C C . ILE A 1 107 ? -34.495 11.901 -2.695 1.00 63.22 107 ILE A C 1
ATOM 872 O O . ILE A 1 107 ? -35.477 12.564 -3.014 1.00 63.22 107 ILE A O 1
ATOM 876 N N . GLN A 1 108 ? -33.372 11.901 -3.420 1.00 61.75 108 GLN A N 1
ATOM 877 C CA . GLN A 1 108 ? -33.163 12.662 -4.656 1.00 61.75 108 GLN A CA 1
ATOM 878 C C . GLN A 1 108 ? -32.312 11.834 -5.634 1.00 61.75 108 GLN A C 1
ATOM 880 O O . GLN A 1 108 ? -31.109 12.066 -5.759 1.00 61.75 108 GLN A O 1
ATOM 885 N N . PRO A 1 109 ? -32.909 10.847 -6.327 1.00 56.38 109 PRO A N 1
ATOM 886 C CA . PRO A 1 109 ? -32.190 9.956 -7.243 1.00 56.38 109 PRO A CA 1
ATOM 887 C C . PRO A 1 109 ? -31.637 10.655 -8.496 1.00 56.38 109 PRO A C 1
ATOM 889 O O . PRO A 1 109 ? -30.868 10.043 -9.229 1.00 56.38 109 PRO A O 1
ATOM 892 N N . TRP A 1 110 ? -32.031 11.910 -8.745 1.00 56.19 110 TRP A N 1
ATOM 893 C CA . TRP A 1 110 ? -31.530 12.762 -9.831 1.00 56.19 110 TRP A CA 1
ATOM 894 C C . TRP A 1 110 ? -30.358 13.667 -9.419 1.00 56.19 110 TRP A C 1
ATOM 896 O O . TRP A 1 110 ? -29.808 14.358 -10.273 1.00 56.19 110 TRP A O 1
ATOM 906 N N . LEU A 1 111 ? -29.987 13.705 -8.132 1.00 50.50 111 LEU A N 1
ATOM 907 C CA . LEU A 1 111 ? -28.763 14.365 -7.681 1.00 50.50 111 LEU A CA 1
ATOM 908 C C . LEU A 1 111 ? -27.647 13.325 -7.560 1.00 50.50 111 LEU A C 1
ATOM 910 O O . LEU A 1 111 ? -27.588 12.571 -6.587 1.00 50.50 111 LEU A O 1
ATOM 914 N N . ASP A 1 112 ? -26.724 13.337 -8.520 1.00 50.91 112 ASP A N 1
ATOM 915 C CA . ASP A 1 112 ? -25.429 12.660 -8.415 1.00 50.91 112 ASP A CA 1
ATOM 916 C C . ASP A 1 112 ? -24.516 13.449 -7.460 1.00 50.91 112 ASP A C 1
ATOM 918 O O . ASP A 1 112 ? -23.513 14.045 -7.845 1.00 50.91 112 ASP A O 1
ATOM 922 N N . ALA A 1 113 ? -24.888 13.516 -6.182 1.00 48.16 113 ALA A N 1
ATOM 923 C CA . ALA A 1 113 ? -24.060 14.150 -5.167 1.00 48.16 113 ALA A CA 1
ATOM 924 C C . ALA A 1 113 ? -23.039 13.131 -4.649 1.00 48.16 113 ALA A C 1
ATOM 926 O O . ALA A 1 113 ? -23.292 12.385 -3.700 1.00 48.16 113 ALA A O 1
ATOM 927 N N . ALA A 1 114 ? -21.861 13.097 -5.270 1.00 48.03 114 ALA A N 1
ATOM 928 C CA . ALA A 1 114 ? -20.692 12.441 -4.699 1.00 48.03 114 ALA A CA 1
ATOM 929 C C . ALA A 1 114 ? -20.147 13.285 -3.528 1.00 48.03 114 ALA A C 1
ATOM 931 O O . ALA A 1 114 ? -19.073 13.874 -3.618 1.00 48.03 114 ALA A O 1
ATOM 932 N N . GLU A 1 115 ? -20.879 13.367 -2.410 1.00 45.84 115 GLU A N 1
ATOM 933 C CA . GLU A 1 115 ? -20.267 13.771 -1.138 1.00 45.84 115 GLU A CA 1
ATOM 934 C C . GLU A 1 115 ? -19.341 12.636 -0.689 1.00 45.84 115 GLU A C 1
ATOM 936 O O . GLU A 1 115 ? -19.724 11.712 0.033 1.00 45.84 115 GLU A O 1
ATOM 941 N N . LEU A 1 116 ? -18.109 12.680 -1.184 1.00 46.75 116 LEU A N 1
ATOM 942 C CA . LEU A 1 116 ? -17.061 11.742 -0.833 1.00 46.75 116 LEU A CA 1
ATOM 943 C C . LEU A 1 116 ? -16.568 12.061 0.571 1.00 46.75 116 LEU A C 1
ATOM 945 O O . LEU A 1 116 ? -15.807 13.000 0.799 1.00 46.75 116 LEU A O 1
ATOM 949 N N . ARG A 1 117 ? -17.006 11.271 1.547 1.00 50.00 117 ARG A N 1
ATOM 950 C CA . ARG A 1 117 ? -16.395 11.312 2.870 1.00 50.00 117 ARG A CA 1
ATOM 951 C C . ARG A 1 117 ? -15.228 10.333 2.853 1.00 50.00 117 ARG A C 1
ATOM 953 O O . ARG A 1 117 ? -15.417 9.187 2.476 1.00 50.00 117 ARG A O 1
ATOM 960 N N . SER A 1 118 ? -14.053 10.753 3.325 1.00 50.72 118 SER A N 1
ATOM 961 C CA . SER A 1 118 ? -12.834 9.922 3.473 1.00 50.72 118 SER A CA 1
ATOM 962 C C . SER A 1 118 ? -13.109 8.514 4.036 1.00 50.72 118 SER A C 1
ATOM 964 O O . SER A 1 118 ? -12.506 7.531 3.631 1.00 50.72 118 SER A O 1
ATOM 966 N N . ARG A 1 119 ? -14.115 8.411 4.914 1.00 46.81 119 ARG A N 1
ATOM 967 C CA . ARG A 1 119 ? -14.641 7.171 5.502 1.00 46.81 119 ARG A CA 1
ATOM 968 C C . ARG A 1 119 ? -15.253 6.174 4.519 1.00 46.81 119 ARG A C 1
ATOM 970 O O . ARG A 1 119 ? -15.616 5.091 4.956 1.00 46.81 119 ARG A O 1
ATOM 977 N N . ASP A 1 120 ? -15.529 6.538 3.274 1.00 52.62 120 ASP A N 1
ATOM 978 C CA . ASP A 1 120 ? -16.201 5.680 2.287 1.00 52.62 120 ASP A CA 1
ATOM 979 C C . ASP A 1 120 ? -15.203 4.969 1.351 1.00 52.62 120 ASP A C 1
ATOM 981 O O . ASP A 1 120 ? -15.627 4.255 0.435 1.00 52.62 120 ASP A O 1
ATOM 985 N N . ILE A 1 121 ? -13.892 5.106 1.608 1.00 57.66 121 ILE A N 1
ATOM 986 C CA . ILE A 1 121 ? -12.855 4.310 0.951 1.00 57.66 121 ILE A CA 1
ATOM 987 C C . ILE A 1 121 ? -12.994 2.864 1.439 1.00 57.66 121 ILE A C 1
ATOM 989 O O . ILE A 1 121 ? -12.691 2.505 2.578 1.00 57.66 121 ILE A O 1
ATOM 993 N N . VAL A 1 122 ? -13.503 2.021 0.548 1.00 62.00 122 VAL A N 1
ATOM 994 C CA . VAL A 1 122 ? -13.501 0.569 0.709 1.00 62.00 122 VAL A CA 1
ATOM 995 C C . VAL A 1 122 ? -12.340 0.050 -0.120 1.00 62.00 122 VAL A C 1
ATOM 997 O O . VAL A 1 122 ? -12.287 0.321 -1.324 1.00 62.00 122 VAL A O 1
ATOM 1000 N N . GLY A 1 123 ? -11.415 -0.681 0.504 1.00 61.72 123 GLY A N 1
ATOM 1001 C CA . GLY A 1 123 ? -10.284 -1.257 -0.218 1.00 61.72 123 GLY A CA 1
ATOM 1002 C C . GLY A 1 123 ? -10.760 -2.072 -1.427 1.00 61.72 123 GLY A C 1
ATOM 1003 O O . GLY A 1 123 ? -11.740 -2.817 -1.352 1.00 61.72 123 GLY A O 1
ATOM 1004 N N . GLY A 1 124 ? -10.107 -1.869 -2.570 1.00 65.56 124 GLY A N 1
AT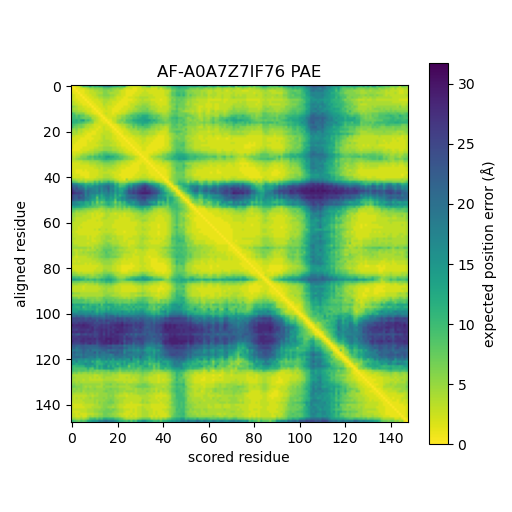OM 1005 C CA . GLY A 1 124 ? -10.361 -2.596 -3.816 1.00 65.56 124 GLY A CA 1
ATOM 1006 C C . GLY A 1 124 ? -11.593 -2.128 -4.594 1.00 65.56 124 GLY A C 1
ATOM 1007 O O . GLY A 1 124 ? -11.965 -2.775 -5.568 1.00 65.56 124 GLY A O 1
ATOM 1008 N N . ARG A 1 125 ? -12.249 -1.034 -4.175 1.00 69.81 125 ARG A N 1
ATOM 1009 C CA . ARG A 1 125 ? -13.404 -0.462 -4.889 1.00 69.81 125 ARG A CA 1
ATOM 1010 C C . ARG A 1 125 ? -13.011 0.455 -6.050 1.00 69.81 125 ARG A C 1
ATOM 1012 O O . ARG A 1 125 ? -13.766 0.539 -7.010 1.00 69.81 125 ARG A O 1
ATOM 1019 N N . VAL A 1 126 ? -11.871 1.131 -5.939 1.00 74.00 126 VAL A N 1
ATOM 1020 C CA . VAL A 1 126 ? -11.314 2.037 -6.954 1.00 74.00 126 VAL A CA 1
ATOM 1021 C C . VAL A 1 126 ? -9.886 1.634 -7.279 1.00 74.00 126 VAL A C 1
ATOM 1023 O O . VAL A 1 126 ? -9.221 1.019 -6.439 1.00 74.00 126 VAL A O 1
ATOM 1026 N N . ALA A 1 127 ? -9.423 2.000 -8.473 1.00 82.31 127 ALA A N 1
ATOM 1027 C CA . ALA A 1 127 ? -8.006 1.950 -8.786 1.00 82.31 127 ALA A CA 1
ATOM 1028 C C . ALA A 1 127 ? -7.274 3.074 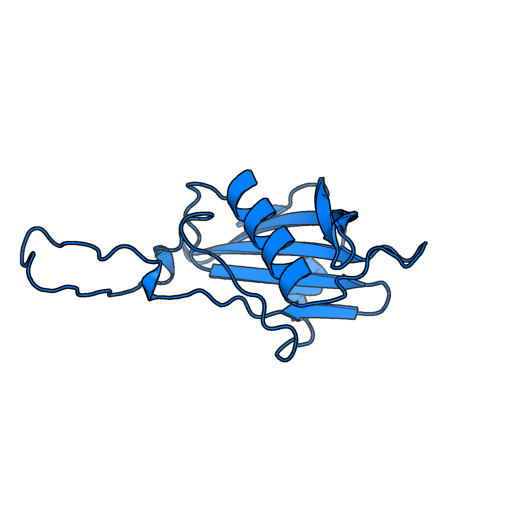-8.037 1.00 82.31 127 ALA A C 1
ATOM 1030 O O . ALA A 1 127 ? -7.716 4.224 -8.040 1.00 82.31 127 ALA A O 1
ATOM 1031 N N . LEU A 1 128 ? -6.172 2.716 -7.386 1.00 85.88 128 LEU A N 1
ATOM 1032 C CA . LEU A 1 128 ? -5.250 3.650 -6.748 1.00 85.88 128 LEU A CA 1
ATOM 1033 C C . LEU A 1 128 ? -4.078 3.947 -7.684 1.00 85.88 128 LEU A C 1
ATOM 1035 O O . LEU A 1 128 ? -3.587 3.035 -8.350 1.00 85.88 128 LEU A O 1
ATOM 1039 N N . PHE A 1 129 ? -3.625 5.192 -7.686 1.00 86.62 129 PHE A N 1
ATOM 1040 C CA . PHE A 1 129 ? -2.472 5.667 -8.441 1.00 86.62 129 PHE A CA 1
ATOM 1041 C C . PHE A 1 129 ? -1.448 6.245 -7.471 1.00 86.62 129 PHE A C 1
ATOM 1043 O O . PHE A 1 129 ? -1.817 6.944 -6.528 1.00 86.62 129 PHE A O 1
ATOM 1050 N N . VAL A 1 130 ? -0.178 5.918 -7.657 1.00 87.19 130 VAL A N 1
ATOM 1051 C CA . VAL A 1 130 ? 0.913 6.389 -6.806 1.00 87.19 130 VAL A CA 1
ATOM 1052 C C . VAL A 1 130 ? 1.622 7.542 -7.496 1.00 87.19 130 VAL A C 1
ATOM 1054 O O . VAL A 1 130 ? 2.221 7.351 -8.551 1.00 87.19 130 VAL A O 1
ATOM 1057 N N . ASP A 1 131 ? 1.607 8.712 -6.864 1.00 87.38 131 ASP A N 1
ATOM 1058 C CA . ASP A 1 131 ? 2.398 9.857 -7.312 1.00 87.38 131 ASP A CA 1
ATOM 1059 C C . ASP A 1 131 ? 3.834 9.701 -6.788 1.00 87.38 131 ASP A C 1
ATOM 1061 O O . ASP A 1 131 ? 4.132 9.953 -5.613 1.00 87.38 131 ASP A O 1
ATOM 1065 N N . VAL A 1 132 ? 4.723 9.195 -7.647 1.00 84.75 132 VAL A N 1
ATOM 1066 C CA . VAL A 1 132 ? 6.128 8.948 -7.287 1.00 84.75 132 VAL A CA 1
ATOM 1067 C C . VAL A 1 132 ? 6.919 10.257 -7.223 1.00 84.75 132 VAL A C 1
ATOM 1069 O O . VAL A 1 132 ? 7.839 10.365 -6.406 1.00 84.75 132 VAL A O 1
ATOM 1072 N N . ASP A 1 133 ? 6.541 11.259 -8.015 1.00 84.75 133 ASP A N 1
ATOM 1073 C CA . ASP A 1 133 ? 7.202 12.566 -8.058 1.00 84.75 133 ASP A CA 1
ATOM 1074 C C . ASP A 1 133 ? 6.890 13.414 -6.811 1.00 84.75 133 ASP A C 1
ATOM 1076 O O . ASP A 1 133 ? 7.723 14.212 -6.374 1.00 84.75 133 ASP A O 1
ATOM 1080 N N . ALA A 1 134 ? 5.735 13.196 -6.173 1.00 86.25 134 ALA A N 1
ATOM 1081 C CA . ALA A 1 134 ? 5.347 13.844 -4.918 1.00 86.25 134 ALA A CA 1
ATOM 1082 C C . ALA A 1 134 ? 5.797 13.095 -3.645 1.00 86.25 134 ALA A C 1
ATOM 1084 O O . ALA A 1 134 ? 5.347 13.414 -2.537 1.00 86.25 134 ALA A O 1
ATOM 1085 N N . GLY A 1 135 ? 6.687 12.105 -3.775 1.00 86.12 135 GLY A N 1
ATOM 1086 C CA . GLY A 1 135 ? 7.246 11.371 -2.643 1.00 86.12 135 GLY A CA 1
ATOM 1087 C C . GLY A 1 135 ? 7.939 12.288 -1.630 1.00 86.12 135 GLY A C 1
ATOM 1088 O O . GLY A 1 135 ? 8.756 13.141 -1.981 1.00 86.12 135 GLY A O 1
ATOM 1089 N N . ARG A 1 136 ? 7.645 12.094 -0.341 1.00 92.25 136 ARG A N 1
ATOM 1090 C CA . ARG A 1 136 ? 8.218 12.890 0.756 1.00 92.25 136 ARG A CA 1
ATOM 1091 C C . ARG A 1 136 ? 8.807 12.003 1.850 1.00 92.25 136 ARG A C 1
ATOM 1093 O O . ARG A 1 136 ? 8.352 10.874 2.017 1.00 92.25 136 ARG A O 1
ATOM 1100 N N . PRO A 1 137 ? 9.783 12.483 2.639 1.00 93.12 137 PRO A N 1
ATOM 1101 C CA . PRO A 1 137 ? 10.256 11.740 3.801 1.00 93.12 137 PRO A CA 1
ATOM 1102 C C . PRO A 1 137 ? 9.091 11.370 4.725 1.00 93.12 137 PRO A C 1
ATOM 1104 O O . PRO A 1 137 ? 8.263 12.223 5.053 1.00 93.12 137 PRO A O 1
ATOM 1107 N N . ALA A 1 138 ? 9.024 10.102 5.129 1.00 91.19 138 ALA A N 1
ATOM 1108 C CA . ALA A 1 138 ? 8.000 9.643 6.053 1.00 91.19 138 ALA A CA 1
ATOM 1109 C C . ALA A 1 138 ? 8.144 10.352 7.408 1.00 91.19 138 ALA A C 1
ATOM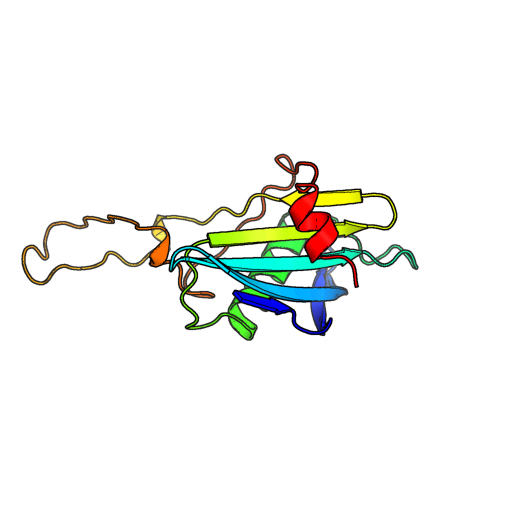 1111 O O . ALA A 1 138 ? 9.248 10.634 7.880 1.00 91.19 138 ALA A O 1
ATOM 1112 N N . GLU A 1 139 ? 7.012 10.628 8.053 1.00 91.81 139 GLU A N 1
ATOM 1113 C CA . GLU A 1 139 ? 6.999 11.250 9.376 1.00 91.81 139 GLU A CA 1
ATOM 1114 C C . GLU A 1 139 ? 7.764 10.379 10.396 1.00 91.81 139 GLU A C 1
ATOM 1116 O O . GLU A 1 139 ? 7.726 9.144 10.344 1.00 91.81 139 GLU A O 1
ATOM 1121 N N . ALA A 1 140 ? 8.456 11.009 11.352 1.00 91.25 140 ALA A N 1
ATOM 1122 C CA . ALA A 1 140 ? 9.323 10.296 12.297 1.00 91.25 140 ALA A CA 1
ATOM 1123 C C . ALA A 1 140 ? 8.560 9.246 13.124 1.00 91.25 140 ALA A C 1
ATOM 1125 O O . ALA A 1 140 ? 9.016 8.112 13.252 1.00 91.25 140 ALA A O 1
ATOM 1126 N N . TRP A 1 141 ? 7.364 9.595 13.608 1.00 90.06 141 TRP A N 1
ATOM 1127 C CA . TRP A 1 141 ? 6.509 8.679 14.370 1.00 90.06 141 TRP A CA 1
ATOM 1128 C C . TRP A 1 141 ? 6.046 7.482 13.527 1.00 90.06 141 TRP A C 1
ATOM 1130 O O . TRP A 1 141 ? 5.902 6.377 14.043 1.00 90.06 141 TRP A O 1
ATOM 1140 N N . LEU A 1 142 ? 5.819 7.690 12.225 1.00 89.88 142 LEU A N 1
ATOM 1141 C CA . LEU A 1 142 ? 5.395 6.636 11.308 1.00 89.88 142 LEU A CA 1
ATOM 1142 C C . LEU A 1 142 ? 6.562 5.691 11.033 1.00 89.88 142 LEU A C 1
ATOM 1144 O O . LEU A 1 142 ? 6.393 4.479 11.066 1.00 89.88 142 LEU A O 1
ATOM 1148 N N . THR A 1 143 ? 7.759 6.242 10.850 1.00 90.12 143 THR A N 1
ATOM 1149 C CA . THR A 1 143 ? 8.987 5.455 10.702 1.00 90.12 143 THR A CA 1
ATOM 1150 C C . THR A 1 143 ? 9.256 4.616 11.952 1.00 90.12 143 THR A C 1
ATOM 1152 O O . THR A 1 143 ? 9.541 3.430 11.843 1.00 90.12 143 THR A O 1
ATOM 1155 N N . GLU A 1 144 ? 9.111 5.196 13.146 1.00 90.31 144 GLU A N 1
ATOM 1156 C CA . GLU A 1 144 ? 9.269 4.478 14.416 1.00 90.31 144 GLU A CA 1
ATOM 1157 C C . GLU A 1 144 ? 8.243 3.349 14.568 1.00 90.31 144 GLU A C 1
ATOM 1159 O O . GLU A 1 144 ? 8.608 2.224 14.900 1.00 90.31 144 GLU A O 1
ATOM 1164 N N . LEU A 1 145 ? 6.977 3.607 14.226 1.00 90.38 145 LEU A N 1
ATOM 1165 C CA . LEU A 1 145 ? 5.925 2.590 14.233 1.00 90.38 145 LEU A CA 1
ATOM 1166 C C . LEU A 1 145 ? 6.227 1.421 13.277 1.00 90.38 145 LEU A C 1
ATOM 1168 O O . LEU A 1 145 ? 5.874 0.265 13.545 1.00 90.38 145 LEU A O 1
ATOM 1172 N N . LEU A 1 146 ? 6.860 1.726 12.145 1.00 89.69 146 LEU A N 1
ATOM 1173 C CA . LEU A 1 146 ? 7.190 0.786 11.081 1.00 89.69 146 LEU A CA 1
ATOM 1174 C C . LEU A 1 146 ? 8.547 0.096 11.259 1.00 89.69 146 LEU A C 1
ATOM 1176 O O . LEU A 1 146 ? 8.855 -0.771 10.447 1.00 89.69 146 LEU A O 1
ATOM 1180 N N . ARG A 1 147 ? 9.325 0.384 12.305 1.00 84.88 147 ARG A N 1
ATOM 1181 C CA . ARG A 1 147 ? 10.512 -0.419 12.654 1.00 84.88 147 ARG A CA 1
ATOM 1182 C C . ARG A 1 147 ? 10.101 -1.739 13.276 1.00 84.88 147 ARG A C 1
ATOM 1184 O O . ARG A 1 147 ? 9.110 -1.764 13.992 1.00 84.88 147 ARG A O 1
ATOM 1191 N N . ASP A 1 148 ? 10.789 -2.829 12.960 1.00 71.25 148 ASP A N 1
ATOM 1192 C CA . ASP A 1 148 ? 10.481 -4.141 13.552 1.00 71.25 148 ASP A CA 1
ATOM 1193 C C . ASP A 1 148 ? 10.733 -4.189 15.057 1.00 71.25 148 ASP A C 1
ATOM 1195 O O . ASP A 1 148 ? 11.760 -3.628 15.502 1.00 71.25 148 ASP A O 1
#

Mean predicted aligned error: 8.65 Å